Protein AF-A0A9P0G3P2-F1 (afdb_monomer_lite)

Radius of gyration: 20.92 Å; chains: 1; bounding box: 44×24×60 Å

pLDDT: mean 77.44, std 10.49, range [39.62, 88.25]

Sequence (122 aa):
MVKSINPISTNLNSTKAVNVKDGGLMVSCKKSEDCHKLKKMVDEHLGNKYTIKEVSVLNPKFKIVGISGKLCDEDLINYLKNQNKKEVSGDLKIISNVPLNKNKKLYQVVVQCDISTYKKMY

Organism: NCBI:txid3402493

Foldseek 3Di:
DQDDDDVVVVPFQWPDWDQDPPRDIDIDGPDPVSVVVVQVVCCVRCVVPDPGDDDDADFDKDKDWFAFDDDDQVVVVVVVCVVCVPLPPWDKDWPDWAADPVDNRMIMTMITTHPSSVVSVD

Secondary structure (DSSP, 8-state):
------GGGGT--EEEEEEPGGG-EEEEESSHHHHHHHHHHHHHHHTTTS-----PPP--EEEEEEEES---HHHHHHHHHHHTTTT--S--EEEEEEEETTEEEEEEEEEE--HHHHHHH-

Structure (mmCIF, N/CA/C/O backbone):
data_AF-A0A9P0G3P2-F1
#
_entry.id   AF-A0A9P0G3P2-F1
#
loop_
_atom_site.group_PDB
_atom_site.id
_atom_site.type_symbol
_atom_site.label_atom_id
_atom_site.label_alt_id
_atom_site.label_comp_id
_atom_site.label_asym_id
_atom_site.label_entity_id
_atom_site.label_seq_id
_atom_site.pdbx_PDB_ins_code
_atom_site.Cartn_x
_atom_site.Cartn_y
_atom_site.Cartn_z
_atom_site.occupancy
_atom_site.B_iso_or_equiv
_atom_site.auth_seq_id
_atom_site.auth_comp_id
_atom_site.auth_asym_id
_atom_site.auth_atom_id
_atom_site.pdbx_PDB_model_num
ATOM 1 N N . MET A 1 1 ? -26.799 -4.863 29.425 1.00 39.62 1 MET A N 1
ATOM 2 C CA . MET A 1 1 ? -25.843 -3.905 30.022 1.00 39.62 1 MET A CA 1
ATOM 3 C C . MET A 1 1 ? -24.620 -3.810 29.128 1.00 39.62 1 MET A C 1
ATOM 5 O O . MET A 1 1 ? -24.005 -4.835 28.870 1.00 39.62 1 MET A O 1
ATOM 9 N N . VAL A 1 2 ? -24.296 -2.622 28.616 1.00 42.78 2 VAL A N 1
ATOM 10 C CA . VAL A 1 2 ? -23.029 -2.387 27.907 1.00 42.78 2 VAL A CA 1
ATOM 11 C C . VAL A 1 2 ? -21.977 -2.126 28.982 1.00 42.78 2 VAL A C 1
ATOM 13 O O . VAL A 1 2 ? -22.107 -1.163 29.734 1.00 42.78 2 VAL A O 1
ATOM 16 N N . LYS A 1 3 ? -20.991 -3.017 29.128 1.00 52.47 3 LYS A N 1
ATOM 17 C CA . LYS A 1 3 ? -19.858 -2.772 30.030 1.00 52.47 3 LYS A CA 1
ATOM 18 C C . LYS A 1 3 ? -19.024 -1.641 29.431 1.00 52.47 3 LYS A C 1
ATOM 20 O O . LYS A 1 3 ? -18.598 -1.738 28.284 1.00 52.47 3 LYS A O 1
ATOM 25 N N . SER A 1 4 ? -18.828 -0.571 30.196 1.00 53.47 4 SER A N 1
ATOM 26 C CA . SER A 1 4 ? -17.937 0.523 29.812 1.00 53.47 4 SER A CA 1
ATOM 27 C C . SER A 1 4 ? -16.496 0.012 29.837 1.00 53.47 4 SER A C 1
ATOM 29 O O . SER A 1 4 ? -16.008 -0.400 30.890 1.00 53.47 4 SER A O 1
ATOM 31 N N . ILE A 1 5 ? -15.841 -0.026 28.677 1.00 59.25 5 ILE A N 1
ATOM 32 C CA . ILE A 1 5 ? -14.423 -0.379 28.553 1.00 59.25 5 ILE A CA 1
ATOM 33 C C . ILE A 1 5 ? -13.637 0.925 28.617 1.00 59.25 5 ILE A C 1
ATOM 35 O O . ILE A 1 5 ? -13.910 1.843 27.848 1.00 59.25 5 ILE A O 1
ATOM 39 N N . ASN A 1 6 ? -12.669 1.009 29.528 1.00 56.31 6 ASN A N 1
ATOM 40 C CA . ASN A 1 6 ? -11.794 2.167 29.641 1.00 56.31 6 ASN A CA 1
ATOM 41 C C . ASN A 1 6 ? -10.594 1.983 28.684 1.00 56.31 6 ASN A C 1
ATOM 43 O O . ASN A 1 6 ? -9.726 1.158 28.963 1.00 56.31 6 ASN A O 1
ATOM 47 N N . PRO A 1 7 ? -10.513 2.696 27.546 1.00 53.78 7 PRO A N 1
ATOM 48 C CA . PRO A 1 7 ? -9.478 2.456 26.530 1.00 53.78 7 PRO A CA 1
ATOM 49 C C . PRO A 1 7 ? -8.052 2.781 27.014 1.00 53.78 7 PRO A C 1
ATOM 51 O O . PRO A 1 7 ? -7.075 2.322 26.425 1.00 53.78 7 PRO A O 1
ATOM 54 N N . ILE A 1 8 ? -7.915 3.526 28.120 1.00 55.44 8 ILE A N 1
ATOM 55 C CA . ILE A 1 8 ? -6.623 3.835 28.753 1.00 55.44 8 ILE A CA 1
ATOM 56 C C . ILE A 1 8 ? -5.979 2.567 29.333 1.00 55.44 8 ILE A C 1
ATOM 58 O O . ILE A 1 8 ? -4.766 2.397 29.235 1.00 55.44 8 ILE A O 1
ATOM 62 N N . SER A 1 9 ? -6.769 1.628 29.870 1.00 54.09 9 SER A N 1
ATOM 63 C CA . SER A 1 9 ? -6.231 0.390 30.452 1.00 54.09 9 SER A CA 1
ATOM 64 C C . SER A 1 9 ? -5.727 -0.609 29.404 1.00 54.09 9 SER A C 1
ATOM 66 O O . SER A 1 9 ? -5.163 -1.638 29.762 1.00 54.09 9 SER A O 1
ATOM 68 N N . THR A 1 10 ? -5.939 -0.337 28.112 1.00 58.62 10 THR A N 1
ATOM 69 C CA . THR A 1 10 ? -5.613 -1.248 27.004 1.00 58.62 10 THR A CA 1
ATOM 70 C C . THR A 1 10 ? -4.424 -0.8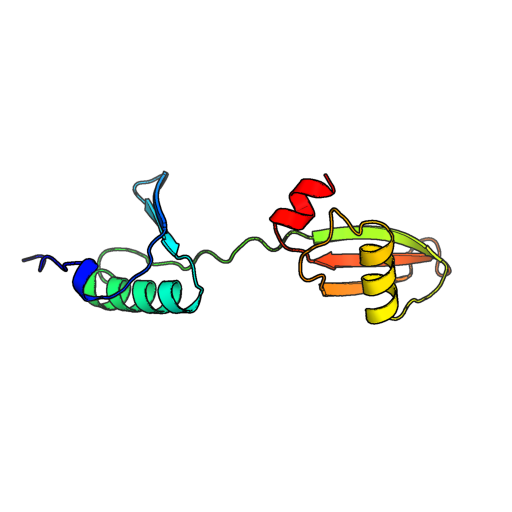03 26.154 1.00 58.62 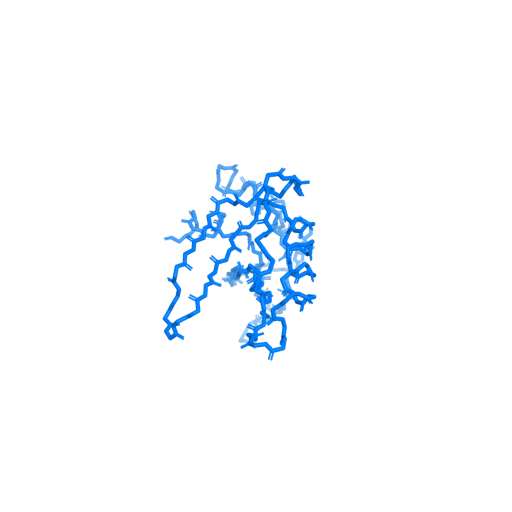10 THR A C 1
ATOM 72 O O . THR A 1 10 ? -4.108 -1.477 25.174 1.00 58.62 10 THR A O 1
ATOM 75 N N . ASN A 1 11 ? -3.719 0.272 26.540 1.00 59.53 11 ASN A N 1
ATOM 76 C CA . ASN A 1 11 ? -2.521 0.783 25.849 1.00 59.53 11 ASN A CA 1
ATOM 77 C C . ASN A 1 11 ? -2.706 0.941 24.326 1.00 59.53 11 ASN A C 1
ATOM 79 O O . ASN A 1 11 ? -1.761 0.814 23.546 1.00 59.53 11 ASN A O 1
ATOM 83 N N . LEU A 1 12 ? -3.936 1.209 23.885 1.00 59.03 12 LEU A N 1
ATOM 84 C CA . LEU A 1 12 ? -4.249 1.393 22.477 1.00 59.03 12 LEU A CA 1
ATOM 85 C C . LEU A 1 12 ? -3.885 2.816 22.069 1.00 59.03 12 LEU A C 1
ATOM 87 O O . LEU A 1 12 ? -4.542 3.780 22.455 1.00 59.03 12 LEU A O 1
ATOM 91 N N . ASN A 1 13 ? -2.864 2.951 21.227 1.00 61.12 13 ASN A N 1
ATOM 92 C CA . ASN A 1 13 ? -2.516 4.226 20.605 1.00 61.12 13 ASN A CA 1
ATOM 93 C C . ASN A 1 13 ? -3.457 4.530 19.422 1.00 61.12 13 ASN A C 1
ATOM 95 O O . ASN A 1 13 ? -3.042 4.602 18.256 1.00 61.12 13 ASN A O 1
ATOM 99 N N . SER A 1 14 ? -4.749 4.698 19.715 1.00 59.06 14 SER A N 1
ATOM 100 C CA . SER A 1 14 ? -5.736 5.186 18.750 1.00 59.06 14 SER A CA 1
ATOM 101 C C . SER A 1 14 ? -5.465 6.657 18.448 1.00 59.06 14 SER A C 1
ATOM 103 O O . SER A 1 14 ? -5.327 7.475 19.354 1.00 59.06 14 SER A O 1
ATOM 105 N N . THR A 1 15 ? -5.353 6.996 17.170 1.00 63.59 15 THR A N 1
ATOM 106 C CA . THR A 1 15 ? -4.920 8.325 16.720 1.00 63.59 15 THR A CA 1
ATOM 107 C C . THR A 1 15 ? -6.095 9.261 16.491 1.00 63.59 15 THR A C 1
ATOM 109 O O . THR A 1 15 ? -5.978 10.458 16.734 1.00 63.59 15 THR A O 1
ATOM 112 N N . LYS A 1 16 ? -7.218 8.733 15.988 1.00 75.06 16 LYS A N 1
ATOM 113 C CA . LYS A 1 16 ? -8.403 9.528 15.660 1.00 75.06 16 LYS A CA 1
ATOM 114 C C . LYS A 1 16 ? -9.613 8.622 15.444 1.00 75.06 16 LYS A C 1
ATOM 116 O O . LYS A 1 16 ? -9.480 7.595 14.786 1.00 75.06 16 LYS A O 1
ATOM 121 N N . ALA A 1 17 ? -10.775 9.028 15.942 1.00 80.62 17 ALA A N 1
ATOM 122 C CA . ALA A 1 17 ? -12.063 8.463 15.556 1.00 80.62 17 ALA A CA 1
ATOM 123 C C . ALA A 1 17 ? -12.811 9.487 14.690 1.00 80.62 17 ALA A C 1
ATOM 125 O O . ALA A 1 17 ? -12.800 10.681 14.994 1.00 80.62 17 ALA A O 1
ATOM 126 N N . VAL A 1 18 ? -13.408 9.042 13.587 1.00 83.38 18 VAL A N 1
ATOM 127 C CA . VAL A 1 18 ? -14.128 9.887 12.628 1.00 83.38 18 VAL A CA 1
ATOM 128 C C . VAL A 1 18 ? -15.455 9.221 12.288 1.00 83.38 18 VAL A C 1
ATOM 130 O O . VAL A 1 18 ? -15.483 8.043 11.936 1.00 83.38 18 VAL A O 1
ATOM 133 N N . ASN A 1 19 ? -16.549 9.976 12.363 1.00 83.44 19 ASN A N 1
ATOM 134 C CA . ASN A 1 19 ? -17.844 9.515 11.870 1.00 83.44 19 ASN A CA 1
ATOM 135 C C . ASN A 1 19 ? -17.801 9.430 10.341 1.00 83.44 19 ASN A C 1
ATOM 137 O O . ASN A 1 19 ? -17.435 10.398 9.670 1.00 83.44 19 ASN A O 1
ATOM 141 N N . VAL A 1 20 ? -18.177 8.280 9.794 1.00 82.25 20 VAL A N 1
ATOM 142 C CA . VAL A 1 20 ? -18.387 8.090 8.356 1.00 82.25 20 VAL A CA 1
ATOM 143 C C . VAL A 1 20 ? -19.887 8.097 8.054 1.00 82.25 20 VAL A C 1
ATOM 145 O O . VAL A 1 20 ? -20.719 8.089 8.963 1.00 82.25 20 VAL A O 1
ATOM 148 N N . LYS A 1 21 ? -20.247 8.187 6.769 1.00 79.50 21 LYS A N 1
ATOM 149 C CA . LYS A 1 21 ? -21.653 8.187 6.340 1.00 79.50 21 LYS A CA 1
ATOM 150 C C . LYS A 1 21 ? -22.377 6.924 6.822 1.00 79.50 21 LYS A C 1
ATOM 152 O O . LYS A 1 21 ? -21.746 5.916 7.135 1.00 79.50 21 LYS A O 1
ATOM 157 N N . ASP A 1 22 ? -23.701 7.023 6.898 1.00 81.00 22 ASP A N 1
ATOM 158 C CA . ASP A 1 22 ? -24.595 5.913 7.251 1.00 81.00 22 ASP A CA 1
ATOM 159 C C . ASP A 1 22 ? -24.365 5.351 8.666 1.00 81.00 22 ASP A C 1
ATOM 161 O O . ASP A 1 22 ? -24.545 4.165 8.927 1.00 81.00 22 ASP A O 1
ATOM 165 N N . GLY A 1 23 ? -23.958 6.219 9.600 1.00 80.44 23 GLY A N 1
ATOM 166 C CA . GLY A 1 23 ? -23.798 5.870 11.015 1.00 80.44 23 GLY A CA 1
ATOM 167 C C . GLY A 1 23 ? -22.562 5.024 11.330 1.00 80.44 23 GLY A C 1
ATOM 168 O O . GLY A 1 23 ? -22.456 4.492 12.434 1.00 80.44 23 GLY A O 1
ATOM 169 N N . GLY A 1 24 ? -21.624 4.885 10.390 1.00 84.62 24 GLY A N 1
ATOM 170 C CA . GLY A 1 24 ? -20.378 4.171 10.641 1.00 84.62 24 GLY A CA 1
ATOM 171 C C . GLY A 1 24 ? -19.367 5.002 11.440 1.00 84.62 24 GLY A C 1
ATOM 172 O O . GLY A 1 24 ? -19.358 6.234 11.407 1.00 84.62 24 GLY A O 1
ATOM 173 N N . LEU A 1 25 ? -18.451 4.311 12.115 1.00 86.62 25 LEU A N 1
ATOM 174 C CA . LEU A 1 25 ? -17.333 4.910 12.840 1.00 86.62 25 LEU A CA 1
ATOM 175 C C . LEU A 1 25 ? -16.018 4.352 12.294 1.00 86.62 25 LEU A C 1
ATOM 177 O O . LEU A 1 25 ? -15.814 3.140 12.272 1.00 86.62 25 LEU A O 1
ATOM 181 N N . MET A 1 26 ? -15.112 5.233 11.877 1.00 84.50 26 MET A N 1
ATOM 182 C CA . MET A 1 26 ? -13.756 4.870 11.474 1.00 84.50 26 MET A CA 1
ATOM 183 C C . MET A 1 26 ? -12.781 5.234 12.588 1.00 84.50 26 MET A C 1
ATOM 185 O O . MET A 1 26 ? -12.724 6.386 13.015 1.00 84.50 26 MET A O 1
ATOM 189 N N . VAL A 1 27 ? -11.987 4.265 13.038 1.00 85.19 27 VAL A N 1
ATOM 190 C CA . VAL A 1 27 ? -10.950 4.481 14.052 1.00 85.19 27 VAL A CA 1
ATOM 191 C C . VAL A 1 27 ? -9.587 4.185 13.447 1.00 85.19 27 VAL A C 1
ATOM 193 O O . VAL A 1 27 ? -9.338 3.083 12.963 1.00 85.19 27 VAL A O 1
ATOM 196 N N . SER A 1 28 ? -8.702 5.176 13.479 1.00 82.81 28 SER A N 1
ATOM 197 C CA . SER A 1 28 ? -7.326 5.051 13.004 1.00 82.81 28 SER A CA 1
ATOM 198 C C . SER A 1 28 ? -6.389 4.696 14.155 1.00 82.81 28 SER A C 1
ATOM 200 O O . SER A 1 28 ? -6.428 5.327 15.214 1.00 82.81 28 SER A O 1
ATOM 202 N N . CYS A 1 29 ? -5.501 3.732 13.925 1.00 80.25 29 CYS A N 1
ATOM 203 C CA . CYS A 1 29 ? -4.427 3.348 14.841 1.00 80.25 29 CYS A CA 1
ATOM 204 C C . CYS A 1 29 ? -3.070 3.756 14.259 1.00 80.25 29 CYS A C 1
ATOM 206 O O . CYS A 1 29 ? -2.892 3.751 13.041 1.00 80.25 29 CYS A O 1
ATOM 208 N N . LYS A 1 30 ? -2.093 4.074 15.120 1.00 76.00 30 LYS A N 1
ATOM 209 C CA . LYS A 1 30 ? -0.739 4.437 14.659 1.00 76.00 30 LYS A CA 1
ATOM 210 C C . LYS A 1 30 ? 0.024 3.247 14.070 1.00 76.00 30 LYS A C 1
ATOM 212 O O . LYS A 1 30 ? 0.876 3.441 13.211 1.00 76.00 30 LYS A O 1
ATOM 217 N N . LYS A 1 31 ? -0.254 2.034 14.555 1.00 78.00 31 LYS A N 1
ATOM 218 C CA . LYS A 1 31 ? 0.409 0.791 14.144 1.00 78.00 31 LYS A CA 1
ATOM 219 C C . LYS A 1 31 ? -0.615 -0.246 13.696 1.00 78.00 31 LYS A C 1
ATOM 221 O O . LYS A 1 31 ? -1.719 -0.307 14.238 1.00 78.00 31 LYS A O 1
ATOM 226 N N . SER A 1 32 ? -0.211 -1.101 12.756 1.00 77.31 32 SER A N 1
ATOM 227 C CA . SER A 1 32 ? -1.040 -2.216 12.277 1.00 77.31 32 SER A CA 1
ATOM 228 C C . SER A 1 32 ? -1.399 -3.190 13.403 1.00 77.31 32 SER A C 1
ATOM 230 O O . SER A 1 32 ? -2.530 -3.658 13.475 1.00 77.31 32 SER A O 1
ATOM 232 N N . GLU A 1 33 ? -0.464 -3.455 14.319 1.00 80.75 33 GLU A N 1
ATOM 233 C CA . GLU A 1 33 ? -0.686 -4.329 15.480 1.00 80.75 33 GLU A CA 1
ATOM 234 C C . GLU A 1 33 ? -1.796 -3.804 16.400 1.00 80.75 33 GLU A C 1
ATOM 236 O O . GLU A 1 33 ? -2.655 -4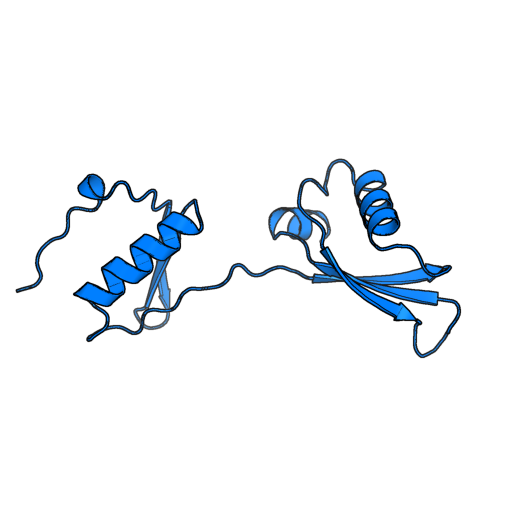.565 16.844 1.00 80.75 33 GLU A O 1
ATOM 241 N N . ASP A 1 34 ? -1.812 -2.492 16.648 1.00 80.19 34 ASP A N 1
ATOM 242 C CA . ASP A 1 34 ? -2.840 -1.842 17.464 1.00 80.19 34 ASP A CA 1
ATOM 243 C C . ASP A 1 34 ? -4.203 -1.888 16.766 1.00 80.19 34 ASP A C 1
ATOM 245 O O . ASP A 1 34 ? -5.227 -2.082 17.420 1.00 80.19 34 ASP A O 1
ATOM 249 N N . CYS A 1 35 ? -4.219 -1.779 15.432 1.00 81.88 35 CYS A N 1
ATOM 250 C CA . CYS A 1 35 ? -5.437 -1.924 14.637 1.00 81.88 35 CYS A CA 1
ATOM 251 C C . CYS A 1 35 ? -6.016 -3.339 14.762 1.00 81.88 35 CYS A C 1
ATOM 253 O O . CYS A 1 35 ? -7.216 -3.502 14.982 1.00 81.88 35 CYS A O 1
ATOM 255 N N . HIS A 1 36 ? -5.159 -4.363 14.723 1.00 83.38 36 HIS A N 1
ATOM 256 C CA . HIS A 1 36 ? -5.596 -5.747 14.879 1.00 83.38 36 HIS A CA 1
ATOM 257 C C . HIS A 1 36 ? -6.131 -6.039 16.290 1.00 83.38 36 HIS A C 1
ATOM 259 O O . HIS A 1 36 ? -7.194 -6.651 16.434 1.00 83.38 36 HIS A O 1
ATOM 265 N N . LYS A 1 37 ? -5.454 -5.538 17.335 1.00 84.50 37 LYS A N 1
ATOM 266 C CA . LYS A 1 37 ? -5.928 -5.629 18.729 1.00 84.50 37 LYS A CA 1
ATOM 267 C C . LYS A 1 37 ? -7.280 -4.943 18.916 1.00 84.50 37 LYS A C 1
ATOM 269 O O . LYS A 1 37 ? -8.178 -5.525 19.522 1.00 84.50 37 LYS A O 1
ATOM 274 N N . LEU A 1 38 ? -7.433 -3.732 18.375 1.00 84.44 38 LEU A N 1
ATOM 275 C CA . LEU A 1 38 ? -8.686 -2.984 18.439 1.00 84.44 38 LEU A CA 1
ATOM 276 C C . LEU A 1 38 ? -9.812 -3.733 17.722 1.00 84.44 38 LEU A C 1
ATOM 278 O O . LEU A 1 38 ? -10.887 -3.897 18.289 1.00 84.44 38 LEU A O 1
ATOM 282 N N . LYS A 1 39 ? -9.556 -4.236 16.510 1.00 86.69 39 LYS A N 1
ATOM 283 C CA . LYS A 1 39 ? -10.528 -5.022 15.741 1.00 86.69 39 LYS A CA 1
ATOM 284 C C . LYS A 1 39 ? -11.029 -6.216 16.546 1.00 86.69 39 LYS A C 1
ATOM 286 O O . LYS A 1 39 ? -12.234 -6.377 16.670 1.00 86.69 39 LYS A O 1
ATOM 291 N N . LYS A 1 40 ? -10.119 -7.000 17.133 1.00 87.25 40 LYS A N 1
ATOM 292 C CA . LYS A 1 40 ? -10.472 -8.169 17.949 1.00 87.25 40 LYS A CA 1
ATOM 293 C C . LYS A 1 40 ? -11.325 -7.783 19.161 1.00 87.25 40 LYS A C 1
ATOM 295 O O . LYS A 1 40 ? -12.369 -8.379 19.384 1.00 87.25 40 LYS A O 1
ATOM 300 N N . MET A 1 41 ? -10.928 -6.743 19.895 1.00 84.38 41 MET A N 1
ATOM 301 C CA . MET A 1 41 ? -11.671 -6.268 21.067 1.00 84.38 41 MET A CA 1
ATOM 302 C C . MET A 1 41 ? -13.083 -5.788 20.711 1.00 84.38 41 MET A C 1
ATOM 304 O O . MET A 1 41 ? -14.041 -6.092 21.422 1.00 84.38 41 MET A O 1
ATOM 308 N N . VAL A 1 42 ? -13.216 -5.031 19.621 1.00 86.94 42 VAL A N 1
ATOM 309 C CA . VAL A 1 42 ? -14.512 -4.528 19.154 1.00 86.94 42 VAL A CA 1
ATOM 310 C C . VAL A 1 42 ? -15.374 -5.683 18.645 1.00 86.94 42 VAL A C 1
ATOM 312 O O . VAL A 1 42 ? -16.563 -5.706 18.936 1.00 86.94 42 VAL A O 1
ATOM 315 N N . ASP A 1 43 ? -14.795 -6.668 17.962 1.00 87.69 43 ASP A N 1
ATOM 316 C CA . ASP A 1 43 ? -15.522 -7.842 17.461 1.00 87.69 43 ASP A CA 1
ATOM 317 C C . ASP A 1 43 ? -16.076 -8.700 18.603 1.00 87.69 43 ASP A C 1
ATOM 319 O O . ASP A 1 43 ? -17.268 -9.006 18.622 1.00 87.69 43 ASP A O 1
ATOM 323 N N . GLU A 1 44 ? -15.271 -8.947 19.638 1.00 88.06 44 GLU A N 1
ATOM 324 C CA . GLU A 1 44 ? -15.684 -9.686 20.840 1.00 88.06 44 GLU A CA 1
ATOM 325 C C . GLU A 1 44 ? -16.864 -9.032 21.585 1.00 88.06 44 GLU A C 1
ATOM 327 O O . GLU A 1 44 ? -17.710 -9.729 22.146 1.00 88.06 44 GLU A O 1
ATOM 332 N N . HIS A 1 45 ? -16.947 -7.697 21.598 1.00 83.88 45 HIS A N 1
ATOM 333 C CA . HIS A 1 45 ? -17.950 -6.970 22.388 1.00 83.88 45 HIS A CA 1
ATOM 334 C C . HIS A 1 45 ? -19.143 -6.464 21.568 1.00 83.88 45 HIS A C 1
ATOM 336 O O . HIS A 1 45 ? -20.237 -6.280 22.111 1.00 83.88 45 HIS A O 1
ATOM 342 N N . LEU A 1 46 ? -18.938 -6.191 20.279 1.00 85.38 46 LEU A N 1
ATOM 343 C CA . LEU A 1 46 ? -19.877 -5.478 19.412 1.00 85.38 46 LEU A CA 1
ATOM 344 C C . LEU A 1 46 ? -20.132 -6.179 18.069 1.00 85.38 46 LEU A C 1
ATOM 346 O O . LEU A 1 46 ? -21.040 -5.746 17.356 1.00 85.38 46 LEU A O 1
ATOM 350 N N . GLY A 1 47 ? -19.427 -7.269 17.743 1.00 83.19 47 GLY A N 1
ATOM 351 C CA . GLY A 1 47 ? -19.564 -7.983 16.464 1.00 83.19 47 GLY A CA 1
ATOM 352 C C . GLY A 1 47 ? -20.975 -8.512 16.185 1.00 83.19 47 GLY A C 1
ATOM 353 O O . GLY A 1 47 ? -21.409 -8.559 15.040 1.00 83.19 47 GLY A O 1
ATOM 354 N N . ASN 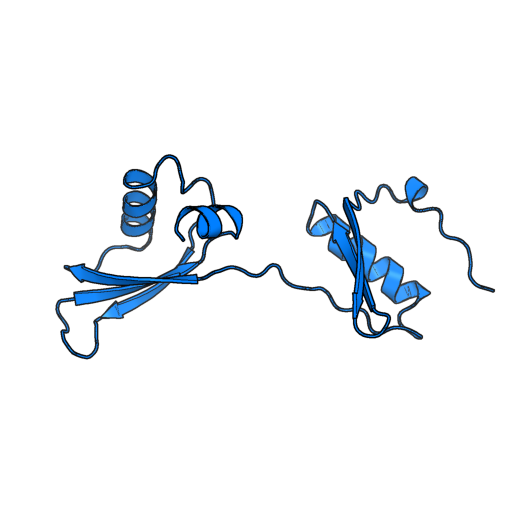A 1 48 ? -21.760 -8.788 17.233 1.00 86.31 48 ASN A N 1
ATOM 355 C CA . ASN A 1 48 ? -23.160 -9.218 17.095 1.00 86.31 48 ASN A CA 1
ATOM 356 C C . ASN A 1 48 ? -24.126 -8.091 16.681 1.00 86.31 48 ASN A C 1
ATOM 358 O O . ASN A 1 48 ? -25.275 -8.364 16.342 1.00 86.31 48 ASN A O 1
ATOM 362 N N . LYS A 1 49 ? -23.706 -6.823 16.778 1.00 85.56 49 LYS A N 1
ATOM 363 C CA . LYS A 1 49 ? -24.554 -5.643 16.517 1.00 85.56 49 LYS A CA 1
ATOM 364 C C . LYS A 1 49 ? -24.041 -4.769 15.382 1.00 85.56 49 LYS A C 1
ATOM 366 O O . LYS A 1 49 ? -24.824 -4.039 14.785 1.00 85.56 49 LYS A O 1
ATOM 371 N N . TYR A 1 50 ? -22.743 -4.822 15.108 1.00 84.56 50 TYR A N 1
ATOM 372 C CA . TYR A 1 50 ? -22.085 -3.968 14.133 1.00 84.56 50 TYR A CA 1
ATOM 373 C C . TYR A 1 50 ? -21.189 -4.800 13.226 1.00 84.56 50 TYR A C 1
ATOM 375 O O . TYR A 1 50 ? -20.472 -5.687 13.679 1.00 84.56 50 TYR A O 1
ATOM 383 N N . THR A 1 51 ? -21.184 -4.473 11.936 1.00 84.00 51 THR A N 1
ATOM 384 C CA . THR A 1 51 ? -20.221 -5.048 10.999 1.00 84.00 51 THR A CA 1
ATOM 385 C C . THR A 1 51 ? -18.883 -4.339 11.147 1.00 84.00 51 THR A C 1
ATOM 387 O O . THR A 1 51 ? -18.759 -3.155 10.833 1.00 84.00 51 THR A O 1
ATOM 390 N N . ILE A 1 52 ? -17.868 -5.072 11.588 1.00 86.50 52 ILE A N 1
ATOM 391 C CA . ILE A 1 52 ? -16.527 -4.530 11.798 1.00 86.50 52 ILE A CA 1
ATOM 392 C C . ILE A 1 52 ? -15.663 -4.915 10.605 1.00 86.50 52 ILE A C 1
ATOM 394 O O . ILE A 1 52 ? -15.480 -6.090 10.290 1.00 86.50 52 ILE A O 1
ATOM 398 N N . LYS A 1 53 ? -15.133 -3.906 9.915 1.00 83.06 53 LYS A N 1
ATOM 399 C CA . LYS A 1 53 ? -14.251 -4.091 8.763 1.00 83.06 53 LYS A CA 1
ATOM 400 C C . LYS A 1 53 ? -12.955 -3.345 8.989 1.00 83.06 53 LYS A C 1
ATOM 402 O O . LYS A 1 53 ? -12.941 -2.206 9.443 1.00 83.06 53 LYS A O 1
ATOM 407 N N . GLU A 1 54 ? -11.868 -4.004 8.630 1.00 82.06 54 GLU A N 1
ATOM 408 C CA . GLU A 1 54 ? -10.565 -3.369 8.565 1.00 82.06 54 GLU A CA 1
ATOM 409 C C . GLU A 1 54 ? -10.425 -2.695 7.206 1.00 82.06 54 GLU A C 1
ATOM 411 O O . GLU A 1 54 ? -10.592 -3.333 6.165 1.00 82.06 54 GLU A O 1
ATOM 416 N N . VAL A 1 55 ? -10.169 -1.391 7.220 1.00 74.38 55 VAL A N 1
ATOM 417 C CA . VAL A 1 55 ? -9.960 -0.624 5.995 1.00 74.38 55 VAL A CA 1
ATOM 418 C C . VAL A 1 55 ? -8.478 -0.691 5.664 1.00 74.38 55 VAL A C 1
ATOM 420 O O . VAL A 1 55 ? -7.652 -0.110 6.366 1.00 74.38 55 VAL A O 1
ATOM 423 N N . SER A 1 56 ? -8.133 -1.409 4.596 1.00 66.06 56 SER A N 1
ATOM 424 C CA . SER A 1 56 ? -6.761 -1.444 4.099 1.00 66.06 56 SER A CA 1
ATOM 425 C C . SER A 1 56 ? -6.332 -0.049 3.655 1.00 66.06 56 SER A C 1
ATOM 427 O O . SER A 1 56 ? -7.062 0.621 2.919 1.00 66.06 56 SER A O 1
ATOM 429 N N . VAL A 1 57 ? -5.130 0.365 4.056 1.00 67.12 57 VAL A N 1
ATOM 430 C CA . VAL A 1 57 ? -4.511 1.592 3.553 1.00 67.12 57 VAL A CA 1
ATOM 431 C C . VAL A 1 57 ? -4.448 1.505 2.028 1.00 67.12 57 VAL A C 1
ATOM 433 O O . VAL A 1 57 ? -3.973 0.512 1.473 1.00 67.12 57 VAL A O 1
ATOM 436 N N . LEU A 1 58 ? -4.970 2.527 1.344 1.00 65.12 58 LEU A N 1
ATOM 437 C CA . LEU A 1 58 ? -4.824 2.637 -0.102 1.00 65.12 58 LEU A CA 1
ATOM 438 C C . LEU A 1 58 ? -3.330 2.721 -0.402 1.00 65.12 58 LEU A C 1
ATOM 440 O O . LEU A 1 58 ? -2.671 3.659 0.030 1.00 65.12 58 LEU A O 1
ATOM 444 N N . ASN A 1 59 ? -2.807 1.737 -1.126 1.00 72.88 59 ASN A N 1
ATOM 445 C CA . ASN A 1 59 ? -1.451 1.782 -1.647 1.00 72.88 59 ASN A CA 1
ATOM 446 C C . ASN A 1 59 ? -1.524 2.313 -3.078 1.00 72.88 59 ASN A C 1
ATOM 448 O O . ASN A 1 59 ? -1.805 1.529 -3.997 1.00 72.88 59 ASN A O 1
ATOM 452 N N . PRO A 1 60 ? -1.390 3.635 -3.273 1.00 80.19 60 PRO A N 1
ATOM 453 C CA . PR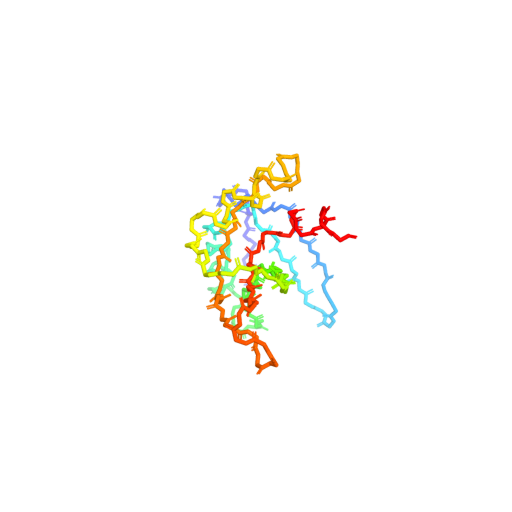O A 1 60 ? -1.501 4.227 -4.590 1.00 80.19 60 PRO A CA 1
ATOM 454 C C . PRO A 1 60 ? -0.484 3.630 -5.559 1.00 80.19 60 PRO A C 1
ATOM 456 O O . PRO A 1 60 ? 0.594 3.158 -5.189 1.00 80.19 60 PRO A O 1
ATOM 459 N N . LYS A 1 61 ? -0.873 3.637 -6.832 1.00 86.62 61 LYS A N 1
ATOM 460 C CA . LYS A 1 61 ? -0.084 3.085 -7.926 1.00 86.62 61 LYS A CA 1
ATOM 461 C C . LYS A 1 61 ? 0.076 4.148 -8.991 1.00 86.62 61 LYS A C 1
ATOM 463 O O . LYS A 1 61 ? -0.896 4.810 -9.353 1.00 86.62 61 LYS A O 1
ATOM 468 N N . PHE A 1 62 ? 1.278 4.266 -9.525 1.00 84.62 62 PHE A N 1
ATOM 469 C CA . PHE A 1 62 ? 1.546 5.077 -10.701 1.00 84.62 62 PHE A CA 1
ATOM 470 C C . PHE A 1 62 ? 2.177 4.215 -11.787 1.00 84.62 62 PHE A C 1
ATOM 472 O O . PHE A 1 62 ? 2.817 3.193 -11.523 1.00 84.62 62 PHE A O 1
ATOM 479 N N . LYS A 1 63 ? 1.931 4.608 -13.034 1.00 88.06 63 LYS A N 1
ATOM 480 C CA . LYS A 1 63 ? 2.400 3.892 -14.213 1.00 88.06 63 LYS A CA 1
ATOM 481 C C . LYS A 1 63 ? 3.429 4.748 -14.932 1.00 88.06 63 LYS A C 1
ATOM 483 O O . LYS A 1 63 ? 3.114 5.849 -15.370 1.00 88.06 63 LYS A O 1
ATOM 488 N N . ILE A 1 64 ? 4.624 4.206 -15.101 1.00 86.19 64 ILE A N 1
ATOM 489 C CA . ILE A 1 64 ? 5.673 4.780 -15.937 1.00 86.19 64 ILE A CA 1
ATOM 490 C C . ILE A 1 64 ? 5.615 4.069 -17.288 1.00 86.19 64 ILE A C 1
ATOM 492 O O . ILE A 1 64 ? 5.523 2.843 -17.351 1.00 86.19 64 ILE A O 1
ATOM 496 N N . VAL A 1 65 ? 5.644 4.826 -18.379 1.00 86.19 65 VAL A N 1
ATOM 497 C CA . VAL A 1 65 ? 5.637 4.297 -19.749 1.00 86.19 65 VAL A CA 1
ATOM 498 C C . VAL A 1 65 ? 6.819 4.851 -20.529 1.00 86.19 65 VAL A C 1
ATOM 500 O O . VAL A 1 65 ? 7.266 5.961 -20.265 1.00 86.19 65 VAL A O 1
ATOM 503 N N . GLY A 1 66 ? 7.306 4.087 -21.508 1.00 82.81 66 GLY A N 1
ATOM 504 C CA . GLY A 1 66 ? 8.377 4.540 -22.398 1.00 82.81 66 GLY A CA 1
ATOM 505 C C . GLY A 1 66 ? 9.785 4.295 -21.857 1.00 82.81 66 GLY A C 1
ATOM 506 O O . GLY A 1 66 ? 10.732 4.912 -22.332 1.00 82.81 66 GLY A O 1
ATOM 507 N N . ILE A 1 67 ? 9.942 3.384 -20.892 1.00 84.06 67 ILE A N 1
ATOM 508 C CA . ILE A 1 67 ? 11.267 2.988 -20.404 1.00 84.06 67 ILE A CA 1
ATOM 509 C C . ILE A 1 67 ? 11.969 2.201 -21.512 1.00 84.06 67 ILE A C 1
ATOM 511 O O . ILE A 1 67 ? 11.411 1.247 -22.056 1.00 84.06 67 ILE A O 1
ATOM 515 N N . SER A 1 68 ? 13.180 2.618 -21.869 1.00 81.88 68 SER A N 1
ATOM 516 C CA . SER A 1 68 ? 13.980 1.930 -22.881 1.00 81.88 68 SER A CA 1
ATOM 517 C C . SER A 1 68 ? 14.731 0.766 -22.245 1.00 81.88 68 SER A C 1
ATOM 519 O O . SER A 1 68 ? 15.552 0.971 -21.357 1.00 81.88 68 SER A O 1
ATOM 521 N N . GLY A 1 69 ? 14.462 -0.451 -22.721 1.00 74.31 69 GLY A N 1
ATOM 522 C CA . GLY A 1 69 ? 15.082 -1.664 -22.189 1.00 74.31 69 GLY A CA 1
ATOM 523 C C . GLY A 1 69 ? 14.451 -2.175 -20.890 1.00 74.31 69 GLY A C 1
ATOM 524 O O . GLY A 1 69 ? 13.709 -1.476 -20.199 1.00 74.31 69 GLY A O 1
ATOM 525 N N . LYS A 1 70 ? 14.728 -3.445 -20.580 1.00 75.81 70 LYS A N 1
ATOM 526 C CA . LYS A 1 70 ? 14.255 -4.094 -19.358 1.00 75.81 70 LYS A CA 1
ATOM 527 C C . LYS A 1 70 ? 15.226 -3.766 -18.228 1.00 75.81 70 LYS A C 1
ATOM 529 O O . LYS A 1 70 ? 16.351 -4.255 -18.237 1.00 75.81 70 LYS A O 1
ATOM 534 N N . LEU A 1 71 ? 14.785 -2.962 -17.269 1.00 78.00 71 LEU A N 1
ATOM 535 C CA . LEU A 1 71 ? 15.523 -2.733 -16.027 1.00 78.00 71 LEU A CA 1
ATOM 536 C C . LEU A 1 71 ? 15.157 -3.801 -14.995 1.00 78.00 71 LEU A C 1
ATOM 538 O O . LEU A 1 71 ? 14.016 -4.273 -14.978 1.00 78.00 71 LEU A O 1
ATOM 542 N N . CYS A 1 72 ? 16.119 -4.170 -14.148 1.00 84.50 72 CYS A N 1
ATOM 543 C CA . CYS A 1 72 ? 15.826 -4.926 -12.937 1.00 84.50 72 CYS A CA 1
ATOM 544 C C . CYS A 1 72 ? 14.990 -4.055 -11.988 1.00 84.50 72 CYS A C 1
ATOM 546 O O . CYS A 1 72 ? 15.110 -2.827 -11.986 1.00 84.50 72 CYS A O 1
ATOM 548 N N . ASP A 1 73 ? 14.139 -4.687 -11.185 1.00 84.31 73 ASP A N 1
ATOM 549 C CA . ASP A 1 73 ? 13.243 -3.982 -10.269 1.00 84.31 73 ASP A CA 1
ATOM 550 C C . ASP A 1 73 ? 14.032 -3.127 -9.262 1.00 84.31 73 ASP A C 1
ATOM 552 O O . ASP A 1 73 ? 13.655 -1.985 -8.995 1.00 84.31 73 ASP A O 1
ATOM 556 N N . GLU A 1 74 ? 15.167 -3.633 -8.770 1.00 84.81 74 GLU A N 1
ATOM 557 C CA . GLU A 1 74 ? 16.067 -2.908 -7.862 1.00 84.81 74 GLU A CA 1
ATOM 558 C C . GLU A 1 74 ? 16.692 -1.678 -8.526 1.00 84.81 74 GLU A C 1
ATOM 560 O O . GLU A 1 74 ? 16.672 -0.586 -7.956 1.00 84.81 74 GLU A O 1
ATOM 565 N N . ASP A 1 75 ? 17.184 -1.824 -9.758 1.00 84.75 75 ASP A N 1
ATOM 566 C CA . ASP A 1 75 ? 17.788 -0.725 -10.515 1.00 84.75 75 ASP A CA 1
ATOM 567 C C . ASP A 1 75 ? 16.776 0.383 -10.792 1.00 84.75 75 ASP A C 1
ATOM 569 O O . ASP A 1 75 ? 17.089 1.569 -10.671 1.00 84.75 75 ASP A O 1
ATOM 573 N N . LEU A 1 76 ? 15.538 0.011 -11.120 1.00 85.50 76 LEU A N 1
ATOM 574 C CA . LEU A 1 76 ? 14.475 0.973 -11.370 1.00 85.50 76 LEU A CA 1
ATOM 575 C C . LEU A 1 76 ? 14.038 1.688 -10.085 1.00 85.50 76 LEU A C 1
ATOM 577 O O . LEU A 1 76 ? 13.827 2.901 -10.106 1.00 85.50 76 LEU A O 1
ATOM 581 N N . ILE A 1 77 ? 13.949 0.980 -8.957 1.00 86.00 77 ILE A N 1
ATOM 582 C CA . ILE A 1 77 ? 13.688 1.603 -7.651 1.00 86.00 77 ILE A CA 1
ATOM 583 C C . ILE A 1 77 ? 14.810 2.586 -7.301 1.00 86.00 77 ILE A C 1
ATOM 585 O O . ILE A 1 77 ? 14.529 3.722 -6.910 1.00 86.00 77 ILE A O 1
ATOM 589 N N . ASN A 1 78 ? 16.069 2.185 -7.482 1.00 85.19 78 ASN A N 1
ATOM 590 C CA . ASN A 1 78 ? 17.231 3.035 -7.231 1.00 85.19 78 ASN A CA 1
ATOM 591 C C . ASN A 1 78 ? 17.241 4.262 -8.145 1.00 85.19 78 ASN A C 1
ATOM 593 O O . ASN A 1 78 ? 17.503 5.371 -7.682 1.00 85.19 78 ASN A O 1
ATOM 597 N N . TYR A 1 79 ? 16.896 4.096 -9.420 1.00 84.06 79 TYR A N 1
ATOM 598 C CA . TYR A 1 79 ? 16.762 5.195 -10.369 1.00 84.06 79 TYR A CA 1
ATOM 599 C C . TYR A 1 79 ? 15.683 6.194 -9.934 1.00 84.06 79 TYR A C 1
ATOM 601 O O . TYR A 1 79 ? 15.947 7.394 -9.859 1.00 84.06 79 TYR A O 1
ATOM 609 N N . LEU A 1 80 ? 14.495 5.705 -9.565 1.00 81.81 80 LEU A N 1
ATOM 610 C CA . LEU A 1 80 ? 13.384 6.546 -9.111 1.00 81.81 80 LEU A CA 1
ATOM 611 C C . LEU A 1 80 ? 13.715 7.301 -7.821 1.00 81.81 80 LEU A C 1
ATOM 613 O O . LEU A 1 80 ? 13.432 8.498 -7.721 1.00 81.81 80 LEU A O 1
ATOM 617 N N . LYS A 1 81 ? 14.363 6.627 -6.864 1.00 83.75 81 LYS A N 1
ATOM 618 C CA . LYS A 1 81 ? 14.870 7.247 -5.633 1.00 83.75 81 LYS A CA 1
ATOM 619 C C . LYS A 1 81 ? 15.943 8.292 -5.931 1.00 83.75 81 LYS A C 1
ATOM 621 O O . LYS A 1 81 ? 15.920 9.365 -5.340 1.00 83.75 81 LYS A O 1
ATOM 626 N N . ASN A 1 82 ? 16.854 8.022 -6.865 1.00 83.69 82 ASN A N 1
ATOM 627 C CA . ASN A 1 82 ? 17.934 8.942 -7.219 1.00 83.69 82 ASN A CA 1
ATOM 628 C C . ASN A 1 82 ? 17.456 10.190 -7.962 1.00 83.69 82 ASN A C 1
ATOM 630 O O . ASN A 1 82 ? 18.003 11.267 -7.728 1.00 83.69 82 ASN A O 1
ATOM 634 N N . GLN A 1 83 ? 16.445 10.069 -8.822 1.00 80.12 83 GLN A N 1
ATOM 635 C CA . GLN A 1 83 ? 15.847 11.226 -9.487 1.00 80.12 83 GLN A CA 1
ATOM 636 C C . GLN A 1 83 ? 15.044 12.094 -8.520 1.00 80.12 83 GLN A C 1
ATOM 638 O O . GLN A 1 83 ? 15.086 13.317 -8.607 1.00 80.12 83 GLN A O 1
ATOM 643 N N . ASN A 1 84 ? 14.352 11.468 -7.568 1.00 75.12 84 ASN A N 1
ATOM 644 C CA . ASN A 1 84 ? 13.402 12.140 -6.687 1.00 75.12 84 ASN A CA 1
ATOM 645 C C . ASN A 1 84 ? 13.818 12.038 -5.215 1.00 75.12 84 ASN A C 1
ATOM 647 O O . ASN A 1 84 ? 12.978 11.797 -4.351 1.00 75.12 84 ASN A O 1
ATOM 651 N N . LYS A 1 85 ? 15.111 12.237 -4.910 1.00 69.19 85 LYS A N 1
ATOM 652 C CA . LYS A 1 85 ? 15.688 12.019 -3.563 1.00 69.19 85 LYS A CA 1
ATOM 653 C C . LYS A 1 85 ? 14.947 12.731 -2.426 1.00 69.19 85 LYS A C 1
ATOM 655 O O . LYS A 1 85 ? 14.993 12.265 -1.295 1.00 69.19 85 LYS A O 1
ATOM 660 N N . LYS A 1 86 ? 14.294 13.863 -2.704 1.00 65.94 86 LYS A N 1
ATOM 661 C CA . LYS A 1 86 ? 13.523 14.633 -1.710 1.00 65.94 86 LYS A CA 1
ATOM 662 C C . LYS A 1 86 ? 12.068 14.167 -1.565 1.00 65.94 86 LYS A C 1
ATOM 664 O O . LYS A 1 86 ? 11.467 14.363 -0.509 1.00 65.94 86 LYS A O 1
ATOM 669 N N . GLU A 1 87 ? 11.511 13.546 -2.601 1.00 68.12 87 GLU A N 1
ATOM 670 C CA . GLU A 1 87 ? 10.086 13.200 -2.664 1.00 68.12 87 GLU A CA 1
ATOM 671 C C . GLU A 1 87 ? 9.807 11.711 -2.459 1.00 68.12 87 GLU A C 1
ATOM 673 O O . GLU A 1 87 ? 8.751 11.354 -1.942 1.00 68.12 87 GLU A O 1
ATOM 678 N N . VAL A 1 88 ? 10.774 10.846 -2.772 1.00 69.44 88 VAL A N 1
ATOM 679 C CA . VAL A 1 88 ? 10.697 9.400 -2.545 1.00 69.44 88 VAL A CA 1
ATOM 680 C C . VAL A 1 88 ? 11.447 9.057 -1.267 1.00 69.44 88 VAL A C 1
ATOM 682 O O . VAL A 1 88 ? 12.617 8.678 -1.294 1.00 69.44 88 VAL A O 1
ATOM 685 N N . SER A 1 89 ? 10.767 9.199 -0.134 1.00 65.00 89 SER A N 1
ATOM 686 C CA . SER A 1 89 ? 11.272 8.726 1.160 1.00 65.00 89 SER A CA 1
ATOM 687 C C . SER A 1 89 ? 10.720 7.354 1.552 1.00 65.00 89 SER A C 1
ATOM 689 O O . SER A 1 89 ? 11.235 6.744 2.484 1.00 65.00 89 SER A O 1
ATOM 691 N N . GLY A 1 90 ? 9.660 6.886 0.886 1.00 68.38 90 GLY A N 1
ATOM 692 C CA . GLY A 1 90 ? 8.963 5.652 1.237 1.00 68.38 90 GLY A CA 1
ATOM 693 C C . GLY A 1 90 ? 9.399 4.411 0.456 1.00 68.38 90 GLY A C 1
ATOM 694 O O . GLY A 1 90 ? 10.264 4.450 -0.429 1.00 68.38 90 GLY A O 1
ATOM 695 N N . ASP A 1 91 ? 8.761 3.292 0.798 1.00 74.56 91 ASP A N 1
ATOM 696 C CA . ASP A 1 91 ? 8.945 2.015 0.118 1.00 74.56 91 ASP A CA 1
ATOM 697 C C . ASP A 1 91 ? 8.248 2.022 -1.244 1.00 74.56 91 ASP A C 1
ATOM 699 O O . ASP A 1 91 ? 7.031 2.189 -1.360 1.00 74.56 91 ASP A O 1
ATOM 703 N N . LEU A 1 92 ? 9.042 1.810 -2.292 1.00 81.25 92 LEU A N 1
ATOM 704 C CA . LEU A 1 92 ? 8.552 1.574 -3.642 1.00 81.25 92 LEU A CA 1
ATOM 705 C C . LEU A 1 92 ? 8.537 0.075 -3.903 1.00 81.25 92 LEU A C 1
ATOM 707 O O . LEU A 1 92 ? 9.541 -0.606 -3.697 1.00 81.25 92 LEU A O 1
ATOM 711 N N . LYS A 1 93 ? 7.416 -0.427 -4.413 1.00 84.69 93 LYS A N 1
ATOM 712 C CA . LYS A 1 93 ? 7.292 -1.818 -4.848 1.00 84.69 93 LYS A CA 1
ATOM 713 C C . LYS A 1 93 ? 6.903 -1.873 -6.313 1.00 84.69 93 LYS A C 1
ATOM 715 O O . LYS A 1 93 ? 5.884 -1.313 -6.713 1.00 84.69 93 LYS A O 1
ATOM 720 N N . ILE A 1 94 ? 7.682 -2.592 -7.109 1.00 85.19 94 ILE A N 1
ATOM 721 C CA . ILE A 1 94 ? 7.347 -2.844 -8.509 1.00 85.19 94 ILE A CA 1
ATOM 722 C C . ILE A 1 94 ? 6.274 -3.939 -8.538 1.00 85.19 94 ILE A C 1
ATOM 724 O O . ILE A 1 94 ? 6.447 -5.006 -7.955 1.00 85.19 94 ILE A O 1
ATOM 728 N N . ILE A 1 95 ? 5.127 -3.653 -9.158 1.00 85.50 95 ILE A N 1
ATOM 729 C CA . ILE A 1 95 ? 4.033 -4.626 -9.316 1.00 85.50 95 ILE A CA 1
ATOM 730 C C . ILE A 1 95 ? 4.166 -5.360 -10.644 1.00 85.50 95 ILE A C 1
ATOM 732 O O . ILE A 1 95 ? 3.911 -6.558 -10.726 1.00 85.50 95 ILE A O 1
ATOM 736 N N . SER A 1 96 ? 4.498 -4.629 -11.705 1.00 84.44 96 SER A N 1
ATOM 737 C CA . SER A 1 96 ? 4.590 -5.204 -13.040 1.00 84.44 96 SER A CA 1
ATOM 738 C C . SER A 1 96 ? 5.593 -4.442 -13.876 1.00 84.44 96 SER A C 1
ATOM 740 O O . SER A 1 96 ? 5.521 -3.215 -13.925 1.00 84.44 96 SER A O 1
ATOM 742 N N . ASN A 1 97 ? 6.429 -5.173 -14.599 1.00 84.50 97 ASN A N 1
ATOM 743 C CA . ASN A 1 97 ? 7.357 -4.650 -15.588 1.00 84.50 97 ASN A CA 1
ATOM 744 C C . ASN A 1 97 ? 7.148 -5.435 -16.886 1.00 84.50 97 ASN A C 1
ATOM 746 O O . ASN A 1 97 ? 7.541 -6.598 -16.989 1.00 84.50 97 ASN A O 1
ATOM 750 N N . VAL A 1 98 ? 6.440 -4.834 -17.842 1.00 85.00 98 VAL A N 1
ATOM 751 C CA . VAL A 1 98 ? 6.036 -5.510 -19.083 1.00 85.00 98 VAL A CA 1
ATOM 752 C C . VAL A 1 98 ? 6.327 -4.631 -20.300 1.00 85.00 98 VAL A C 1
ATOM 754 O O . VAL A 1 98 ? 6.264 -3.405 -20.195 1.00 85.00 98 VAL A O 1
ATOM 757 N N . PRO A 1 99 ? 6.632 -5.214 -21.470 1.00 83.50 99 PRO A N 1
ATOM 758 C CA . PRO A 1 99 ? 6.794 -4.443 -22.696 1.00 83.50 99 PRO A CA 1
ATOM 759 C C . PRO A 1 99 ? 5.470 -3.789 -23.125 1.00 83.50 99 PRO A C 1
ATOM 761 O O . PRO A 1 99 ? 4.379 -4.288 -22.843 1.00 83.50 99 PRO A O 1
ATOM 764 N N . LEU A 1 100 ? 5.555 -2.662 -23.829 1.00 83.94 100 LEU A N 1
ATOM 765 C CA . LEU A 1 100 ? 4.403 -1.979 -24.415 1.00 83.94 100 LEU A CA 1
ATOM 766 C C . LEU A 1 100 ? 3.857 -2.771 -25.611 1.00 83.94 100 LEU A C 1
ATOM 768 O O . LEU A 1 100 ? 4.599 -3.128 -26.524 1.00 83.94 100 LEU A O 1
ATOM 772 N N . ASN A 1 101 ? 2.532 -2.946 -25.667 1.00 75.94 101 ASN A N 1
ATOM 773 C CA . ASN A 1 101 ? 1.863 -3.683 -26.750 1.00 75.94 101 ASN A CA 1
ATOM 774 C C . ASN A 1 101 ? 2.173 -3.119 -28.149 1.00 75.94 101 ASN A C 1
ATOM 776 O O . ASN A 1 101 ? 2.326 -3.881 -29.097 1.00 75.94 101 ASN A O 1
ATOM 780 N N . LYS A 1 102 ? 2.277 -1.787 -28.279 1.00 76.69 102 LYS A N 1
ATOM 781 C CA . LYS A 1 102 ? 2.548 -1.108 -29.560 1.00 76.69 102 LYS A CA 1
ATOM 782 C C . LYS A 1 102 ? 4.034 -1.076 -29.936 1.00 76.69 102 LYS A C 1
ATOM 784 O O . LYS A 1 102 ? 4.351 -0.947 -31.111 1.00 76.69 102 LYS A O 1
ATOM 789 N N . ASN A 1 103 ? 4.944 -1.163 -28.964 1.00 77.25 103 ASN A N 1
ATOM 790 C CA . ASN A 1 103 ? 6.383 -1.106 -29.208 1.00 77.25 103 ASN A CA 1
ATOM 791 C C . ASN A 1 103 ? 7.129 -1.995 -28.209 1.00 77.25 103 ASN A C 1
ATOM 793 O O . ASN A 1 103 ? 7.367 -1.597 -27.071 1.00 77.25 103 ASN A O 1
ATOM 797 N N . LYS A 1 104 ? 7.553 -3.176 -28.669 1.00 74.69 104 LYS A N 1
ATOM 798 C CA . LYS A 1 104 ? 8.232 -4.188 -27.842 1.00 74.69 104 LYS A CA 1
ATOM 799 C C . LYS A 1 104 ? 9.615 -3.760 -27.326 1.00 74.69 104 LYS A C 1
ATOM 801 O O . LYS A 1 104 ? 10.177 -4.455 -26.487 1.00 74.69 104 LYS A O 1
ATOM 806 N N . LYS A 1 105 ? 10.176 -2.648 -27.820 1.00 78.75 105 LYS A N 1
ATOM 807 C CA . LYS A 1 105 ? 11.449 -2.085 -27.332 1.00 78.75 105 LYS A CA 1
ATOM 808 C C . LYS A 1 105 ? 11.272 -1.194 -26.098 1.00 78.75 105 LYS A C 1
ATOM 810 O O . LYS A 1 105 ? 12.247 -0.923 -25.400 1.00 78.75 105 LYS A O 1
ATOM 815 N N . LEU A 1 106 ? 10.045 -0.739 -25.849 1.00 84.06 106 LEU A N 1
ATOM 816 C CA . LEU A 1 106 ? 9.702 0.116 -24.722 1.00 84.06 106 LEU A CA 1
ATOM 817 C C . LEU A 1 106 ? 8.936 -0.683 -23.673 1.00 84.06 106 LEU A C 1
ATOM 819 O O . LEU A 1 106 ? 8.133 -1.557 -23.998 1.00 84.06 106 LEU A O 1
ATOM 823 N N . TYR A 1 107 ? 9.148 -0.334 -22.414 1.00 84.88 107 TYR A N 1
ATOM 824 C CA . TYR A 1 107 ? 8.554 -0.987 -21.261 1.00 84.88 107 TYR A CA 1
ATOM 825 C C . TYR A 1 107 ? 7.601 -0.041 -20.538 1.00 84.88 107 TYR A C 1
ATOM 827 O O . TYR A 1 107 ? 7.740 1.189 -20.558 1.00 84.88 107 TYR A O 1
ATOM 835 N N . GLN A 1 108 ? 6.594 -0.645 -19.921 1.00 88.25 108 GLN A N 1
ATOM 836 C CA . GLN A 1 108 ? 5.708 -0.013 -18.964 1.00 88.25 108 GLN A CA 1
ATOM 837 C C . GLN A 1 108 ? 5.904 -0.672 -17.602 1.00 88.25 108 GLN A C 1
ATOM 839 O O . GLN A 1 108 ? 5.969 -1.900 -17.487 1.00 88.25 108 GLN A O 1
ATOM 844 N N . VAL A 1 109 ? 5.964 0.157 -16.568 1.00 87.81 109 VAL A N 1
ATOM 845 C CA . VAL A 1 109 ? 6.148 -0.294 -15.197 1.00 87.81 109 VAL A CA 1
ATOM 846 C C . VAL A 1 109 ? 5.069 0.298 -14.312 1.00 87.81 109 VAL A C 1
ATOM 848 O O . VAL A 1 109 ? 4.771 1.488 -14.387 1.00 87.81 109 VAL A O 1
ATOM 851 N N . VAL A 1 110 ? 4.467 -0.546 -13.481 1.00 86.81 110 VAL A N 1
ATOM 852 C CA . VAL A 1 110 ? 3.516 -0.128 -12.452 1.00 86.81 110 VAL A CA 1
ATOM 853 C C . VAL A 1 110 ? 4.223 -0.212 -11.114 1.00 86.81 110 VAL A C 1
ATOM 855 O O . VAL A 1 110 ? 4.658 -1.291 -10.705 1.00 86.81 110 VAL A O 1
ATOM 858 N N . VAL A 1 111 ? 4.320 0.929 -10.442 1.00 86.50 111 VAL A N 1
ATOM 859 C CA . VAL A 1 111 ? 4.969 1.063 -9.142 1.00 86.50 111 VAL A CA 1
ATOM 860 C C . VAL A 1 111 ? 3.906 1.391 -8.108 1.00 86.50 111 VAL A C 1
ATOM 862 O O . VAL A 1 111 ? 3.057 2.257 -8.318 1.00 86.50 111 VAL A O 1
ATOM 865 N N . GLN A 1 112 ? 3.944 0.667 -7.000 1.00 85.31 112 GLN A N 1
ATOM 866 C CA . GLN A 1 112 ? 3.178 0.949 -5.802 1.00 85.31 112 GLN A CA 1
ATOM 867 C C . GLN A 1 112 ? 4.030 1.782 -4.855 1.00 85.31 112 GLN A C 1
ATOM 869 O O . GLN A 1 112 ? 5.197 1.456 -4.631 1.00 85.31 112 GLN A O 1
ATOM 874 N N . CYS A 1 113 ? 3.434 2.814 -4.279 1.00 82.19 113 CYS A N 1
ATOM 875 C CA . CYS A 1 113 ? 4.058 3.631 -3.252 1.00 82.19 113 CYS A CA 1
ATOM 876 C C . CYS A 1 113 ? 3.086 3.893 -2.102 1.00 82.19 113 CYS A C 1
ATOM 878 O O . CYS A 1 113 ? 1.898 3.565 -2.161 1.00 82.19 113 CYS A O 1
ATOM 880 N N . ASP A 1 114 ? 3.614 4.471 -1.036 1.00 79.94 114 ASP A N 1
ATOM 881 C CA . ASP A 1 114 ? 2.844 5.023 0.066 1.00 79.94 114 ASP A CA 1
ATOM 882 C C . ASP A 1 114 ? 2.116 6.319 -0.337 1.00 79.94 114 ASP A C 1
ATOM 884 O O . ASP A 1 114 ? 2.512 7.042 -1.254 1.00 79.94 114 ASP A O 1
ATOM 888 N N . ILE A 1 115 ? 1.042 6.645 0.389 1.00 75.38 115 ILE A N 1
ATOM 889 C CA . ILE A 1 115 ? 0.225 7.845 0.143 1.00 75.38 115 ILE A CA 1
ATOM 890 C C . ILE A 1 115 ? 1.049 9.132 0.250 1.00 75.38 115 ILE A C 1
ATOM 892 O O . ILE A 1 115 ? 0.802 10.072 -0.507 1.00 75.38 115 ILE A O 1
ATOM 896 N N . SER A 1 116 ? 2.012 9.195 1.174 1.00 74.31 116 SER A N 1
ATOM 897 C CA . SER A 1 116 ? 2.887 10.361 1.328 1.00 74.31 116 SER A CA 1
ATOM 898 C C . SER A 1 116 ? 3.737 10.595 0.085 1.00 74.31 116 SER A C 1
ATOM 900 O O . SER A 1 116 ? 3.728 11.711 -0.429 1.00 74.31 116 SER A O 1
ATOM 902 N N . THR A 1 117 ? 4.407 9.561 -0.428 1.00 75.31 117 THR A N 1
ATOM 903 C CA . THR A 1 117 ? 5.186 9.648 -1.672 1.00 75.31 117 THR A CA 1
ATOM 904 C C . THR A 1 117 ? 4.286 9.963 -2.866 1.00 75.31 117 THR A C 1
ATOM 906 O O . THR A 1 117 ? 4.634 10.799 -3.695 1.00 75.31 117 THR A O 1
ATOM 909 N N . TYR A 1 118 ? 3.097 9.359 -2.947 1.00 77.38 118 TYR A N 1
ATOM 910 C CA . TYR A 1 118 ? 2.178 9.606 -4.063 1.00 77.38 118 TYR A CA 1
ATOM 911 C C . TYR A 1 118 ? 1.720 11.063 -4.146 1.00 77.38 118 TYR A C 1
ATOM 913 O O . TYR A 1 118 ? 1.757 11.651 -5.221 1.00 77.38 118 TYR A O 1
ATOM 921 N N . LYS A 1 119 ? 1.357 11.671 -3.008 1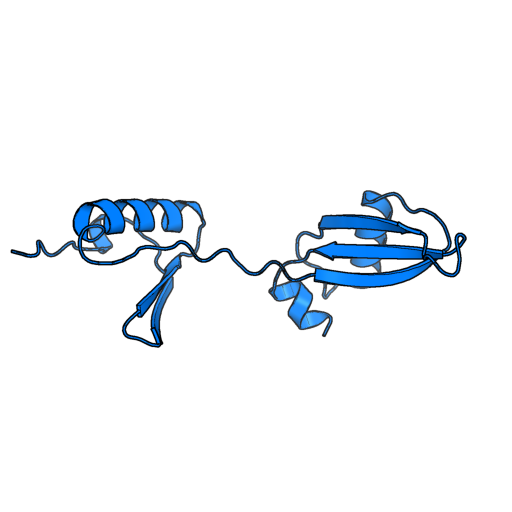.00 74.81 119 LYS A N 1
ATOM 922 C CA . LYS A 1 119 ? 0.939 13.083 -2.940 1.00 74.81 119 LYS A CA 1
ATOM 923 C C . LYS A 1 119 ? 2.023 14.080 -3.348 1.00 74.81 119 LYS A C 1
ATOM 925 O O . LYS A 1 119 ? 1.713 15.243 -3.544 1.00 74.81 119 LYS A O 1
ATOM 930 N N . LYS A 1 120 ? 3.285 13.659 -3.380 1.00 73.25 120 LYS A N 1
ATOM 931 C CA . LYS A 1 120 ? 4.417 14.508 -3.766 1.00 73.25 120 LYS A CA 1
ATOM 932 C C . LYS A 1 120 ? 4.739 14.408 -5.257 1.00 73.25 120 LYS A C 1
ATOM 934 O O . LYS A 1 120 ? 5.422 15.274 -5.789 1.00 73.25 120 LYS A O 1
ATOM 939 N N . MET A 1 121 ? 4.274 13.347 -5.919 1.00 67.19 121 MET A N 1
ATOM 940 C CA . MET A 1 121 ? 4.487 13.111 -7.350 1.00 67.19 121 MET A CA 1
ATOM 941 C C . MET A 1 121 ? 3.331 13.582 -8.238 1.00 67.19 121 MET A C 1
ATOM 943 O O . MET A 1 121 ? 3.471 13.555 -9.460 1.00 67.19 121 MET A O 1
ATOM 947 N N . TYR A 1 122 ? 2.201 13.960 -7.638 1.00 54.84 122 TYR A N 1
ATOM 948 C CA . TYR A 1 122 ? 0.995 14.446 -8.304 1.00 54.84 122 TYR A CA 1
ATOM 949 C C . TYR A 1 122 ? 0.642 15.826 -7.758 1.00 54.84 122 TYR A C 1
ATOM 951 O O . TYR A 1 122 ? 0.333 16.718 -8.574 1.00 54.84 122 TYR A O 1
#